Protein AF-A0A6J6EMH7-F1 (afdb_monomer)

pLDDT: mean 91.26, std 12.73, range [38.88, 98.62]

InterPro domains:
  IPR000631 ATP/ADP-dependent (S)-NAD(P)H-hydrate dehydratase [PF01256] (17-111)
  IPR000631 ATP/ADP-dependent (S)-NAD(P)H-hydrate dehydratase [PS51383] (1-132)
  IPR017953 Carbohydrate kinase, predicted, conserved site [PS01050] (67-77)
  IPR029056 Ribokinase-like [G3DSA:3.40.1190.20] (6-134)
  IPR029056 Ribokinase-like [SSF53613] (17-131)

Solvent-accessible surface area (backbone atoms only — not comparable to full-atom values): 7432 Å² total; per-residue (Å²): 133,83,82,80,78,68,58,73,84,72,74,39,72,65,51,41,70,76,36,50,60,61,45,21,44,47,50,4,57,77,68,66,38,68,30,75,43,81,57,68,55,27,24,30,8,17,46,58,97,93,41,80,41,79,47,77,46,70,48,78,53,79,50,66,82,37,78,58,33,68,57,43,38,50,52,44,29,52,52,44,38,70,74,64,63,56,90,43,54,64,46,43,34,51,33,46,52,52,21,53,48,43,44,28,44,4,39,46,63,48,24,75,91,46,82,45,57,30,64,46,28,55,71,24,36,67,58,25,53,54,52,65,77,70,110

Foldseek 3Di:
DQPPPPPPVCDDPVNCVVCVQVVQQVCQVSVQAWDFDDDQWTKTWHADPVGIDIDTDHQPDPLCPAPPLVVLLVVLLVVQCVVPVDPDRNVSSVSSNVSVNLLSQLCCVLAVPHHDDSVSSNVSSVVSVVVVVVD

Structure (mmCIF, N/CA/C/O backbone):
data_AF-A0A6J6EMH7-F1
#
_entry.id   AF-A0A6J6EMH7-F1
#
loop_
_atom_site.group_PDB
_atom_site.id
_atom_site.type_symbol
_atom_site.label_atom_id
_atom_site.label_alt_id
_atom_site.label_comp_id
_atom_site.label_asym_id
_atom_site.label_entity_id
_atom_site.label_seq_id
_atom_site.pdbx_PDB_ins_code
_atom_site.Cartn_x
_atom_site.Cartn_y
_atom_site.Cartn_z
_atom_site.occupancy
_atom_site.B_iso_or_equiv
_atom_site.auth_seq_id
_atom_site.auth_comp_id
_atom_site.auth_asym_id
_atom_site.auth_atom_id
_atom_site.pdbx_PDB_model_num
ATOM 1 N N . MET A 1 1 ? -23.198 15.325 14.227 1.00 38.88 1 MET A N 1
ATOM 2 C CA . MET A 1 1 ? -23.016 16.341 13.173 1.00 38.88 1 MET A CA 1
ATOM 3 C C . MET A 1 1 ? -21.552 16.727 13.235 1.00 38.88 1 MET A C 1
ATOM 5 O O . MET A 1 1 ? -21.172 17.378 14.195 1.00 38.88 1 MET A O 1
ATOM 9 N N . MET A 1 2 ? -20.718 16.165 12.356 1.00 46.41 2 MET A N 1
ATOM 10 C CA . MET A 1 2 ? -19.307 16.554 12.288 1.00 46.41 2 MET A CA 1
ATOM 11 C C . MET A 1 2 ? -19.264 18.002 11.807 1.00 46.41 2 MET A C 1
ATOM 13 O O . MET A 1 2 ? -19.899 18.334 10.808 1.00 46.41 2 MET A O 1
ATOM 17 N N . ASP A 1 3 ? -18.604 18.858 12.573 1.00 42.34 3 ASP A N 1
ATOM 18 C CA . ASP A 1 3 ? -18.285 20.212 12.152 1.00 42.34 3 ASP A CA 1
ATOM 19 C C . ASP A 1 3 ? -17.264 20.113 11.010 1.00 42.34 3 ASP A C 1
ATOM 21 O O . ASP A 1 3 ? -16.106 19.774 11.230 1.00 42.34 3 ASP A O 1
ATOM 25 N N . VAL A 1 4 ? -17.726 20.322 9.773 1.00 50.88 4 VAL A N 1
ATOM 26 C CA . VAL A 1 4 ? -16.889 20.341 8.559 1.00 50.88 4 VAL A CA 1
ATOM 27 C C . VAL A 1 4 ? -16.290 21.743 8.342 1.00 50.88 4 VAL A C 1
ATOM 29 O O . VAL A 1 4 ? -15.813 22.059 7.257 1.00 50.88 4 VAL A O 1
ATOM 32 N N . SER A 1 5 ? -16.272 22.618 9.357 1.00 44.88 5 SER A N 1
ATOM 33 C CA . SER A 1 5 ? -15.499 23.865 9.309 1.00 44.88 5 SER A CA 1
ATOM 34 C C . SER A 1 5 ? -13.998 23.614 9.525 1.00 44.88 5 SER A C 1
ATOM 36 O O . SER A 1 5 ? -13.330 24.274 10.314 1.00 44.88 5 SER A O 1
ATOM 38 N N . THR A 1 6 ? -13.413 22.667 8.786 1.00 55.56 6 THR A N 1
ATOM 39 C CA . THR A 1 6 ? -11.957 22.629 8.624 1.00 55.56 6 THR A CA 1
ATOM 40 C C . THR A 1 6 ? -11.549 23.927 7.943 1.00 55.56 6 THR A C 1
ATOM 42 O O . THR A 1 6 ? -11.842 24.144 6.765 1.00 55.56 6 THR A O 1
ATOM 45 N N . ASN A 1 7 ? -10.925 24.818 8.708 1.00 53.38 7 ASN A N 1
ATOM 46 C CA . ASN A 1 7 ? -10.337 26.045 8.207 1.00 53.38 7 ASN A CA 1
ATOM 47 C C . ASN A 1 7 ? -9.410 25.688 7.024 1.00 53.38 7 ASN A C 1
ATOM 49 O O . ASN A 1 7 ? -8.453 24.942 7.231 1.00 53.38 7 ASN A O 1
ATOM 53 N N . PRO A 1 8 ? -9.650 26.190 5.797 1.00 48.78 8 PRO A N 1
ATOM 54 C CA . PRO A 1 8 ? -8.832 25.866 4.624 1.00 48.78 8 PRO A CA 1
ATOM 55 C C . PRO A 1 8 ? -7.337 26.169 4.807 1.00 48.78 8 PRO A C 1
ATOM 57 O O . PRO A 1 8 ? -6.508 25.623 4.090 1.00 48.78 8 PRO A O 1
ATOM 60 N N . ALA A 1 9 ? -6.985 27.016 5.781 1.00 50.75 9 ALA A N 1
ATOM 61 C CA . ALA A 1 9 ? -5.605 27.309 6.152 1.00 50.75 9 ALA A CA 1
ATOM 62 C C . ALA A 1 9 ? -4.860 26.136 6.831 1.00 50.75 9 ALA A C 1
ATOM 64 O O . ALA A 1 9 ? -3.639 26.195 6.936 1.00 50.75 9 ALA A O 1
ATOM 65 N N . GLU A 1 10 ? -5.552 25.091 7.303 1.00 69.50 10 GLU A N 1
ATOM 66 C CA . GLU A 1 10 ? -4.941 23.974 8.046 1.00 69.50 10 GLU A CA 1
ATOM 67 C C . GLU A 1 10 ? -4.474 22.798 7.177 1.00 69.50 10 GLU A C 1
ATOM 69 O O . GLU A 1 10 ? -3.605 22.042 7.607 1.00 69.50 10 GLU A O 1
ATOM 74 N N . TRP A 1 11 ? -5.029 22.635 5.975 1.00 81.88 11 TRP A N 1
ATOM 75 C CA . TRP A 1 11 ? -4.612 21.622 5.002 1.00 81.88 11 TRP A CA 1
ATOM 76 C C . TRP A 1 11 ? -3.892 22.318 3.845 1.00 81.88 11 TRP A C 1
ATOM 78 O O . TRP A 1 11 ? -4.486 22.586 2.803 1.00 81.88 11 TRP A O 1
ATOM 88 N N . SER A 1 12 ? -2.620 22.661 4.047 1.00 84.69 12 SER A N 1
ATOM 89 C CA . SER A 1 12 ? -1.761 23.201 2.989 1.00 84.69 12 SER A CA 1
ATOM 90 C C . SER A 1 12 ? -0.870 22.114 2.386 1.00 84.69 12 SER A C 1
ATOM 92 O O . SER A 1 12 ? -0.524 21.140 3.059 1.00 84.69 12 SER A O 1
ATOM 94 N N . ASP A 1 13 ? -0.449 22.304 1.133 1.00 84.88 13 ASP A N 1
ATOM 95 C CA . ASP A 1 13 ? 0.559 21.441 0.501 1.00 84.88 13 ASP A CA 1
ATOM 96 C C . ASP A 1 13 ? 1.842 21.386 1.348 1.00 84.88 13 ASP A C 1
ATOM 98 O O . ASP A 1 13 ? 2.419 20.315 1.534 1.00 84.88 13 ASP A O 1
ATOM 102 N N . ASP A 1 14 ? 2.238 22.521 1.937 1.00 86.50 14 ASP A N 1
ATOM 103 C CA . ASP A 1 14 ? 3.384 22.624 2.845 1.00 86.50 14 ASP A CA 1
ATOM 104 C C . ASP A 1 14 ? 3.210 21.775 4.110 1.00 86.50 14 ASP A C 1
ATOM 106 O O . ASP A 1 14 ? 4.154 21.110 4.531 1.00 86.50 14 ASP A O 1
ATOM 110 N N . PHE A 1 15 ? 2.017 21.767 4.713 1.00 84.62 15 PHE A N 1
ATOM 111 C CA . PHE A 1 15 ? 1.727 20.935 5.882 1.00 84.62 15 PHE A CA 1
ATOM 112 C C . PHE A 1 15 ? 1.895 19.449 5.547 1.00 84.62 15 PHE A C 1
ATOM 114 O O . PHE A 1 15 ? 2.604 18.731 6.253 1.00 84.62 15 PHE A O 1
ATOM 121 N N . VAL A 1 16 ? 1.304 19.004 4.434 1.00 90.62 16 VAL A N 1
ATOM 122 C CA . VAL A 1 16 ? 1.406 17.609 3.985 1.00 90.62 16 VAL A CA 1
ATOM 123 C C . VAL A 1 16 ? 2.851 17.246 3.641 1.00 90.62 16 VAL A C 1
ATOM 125 O O . VAL A 1 16 ? 3.290 16.142 3.947 1.00 90.62 16 VAL A O 1
ATOM 128 N N . ALA A 1 17 ? 3.606 18.159 3.027 1.00 89.62 17 ALA 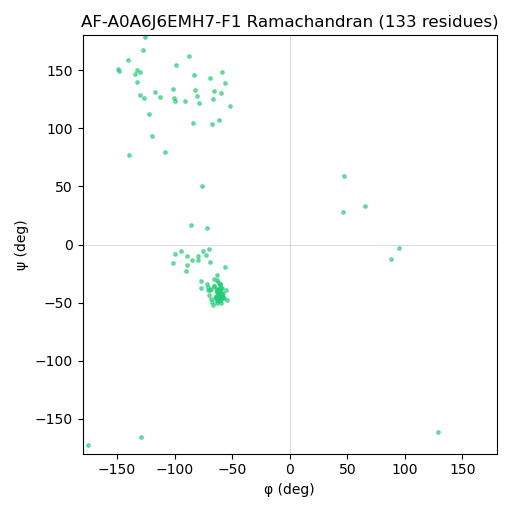A N 1
ATOM 129 C CA . ALA A 1 17 ? 4.993 17.920 2.644 1.00 89.62 17 ALA A CA 1
ATOM 130 C C . ALA A 1 17 ? 5.957 17.868 3.844 1.00 89.62 17 ALA A C 1
ATOM 132 O O . ALA A 1 17 ? 6.934 17.120 3.796 1.00 89.62 17 ALA A O 1
ATOM 133 N N . GLN A 1 18 ? 5.708 18.648 4.902 1.00 92.75 18 GLN A N 1
ATOM 134 C CA . GLN A 1 18 ? 6.559 18.701 6.099 1.00 92.75 18 GLN A CA 1
ATOM 135 C C . GLN A 1 18 ? 6.363 17.499 7.027 1.00 92.75 18 GLN A C 1
ATOM 137 O O . GLN A 1 18 ? 7.342 17.012 7.593 1.00 92.75 18 GLN A O 1
ATOM 142 N N . ASP A 1 19 ? 5.127 17.014 7.172 1.00 93.94 19 ASP A N 1
ATOM 143 C CA . ASP A 1 19 ? 4.808 15.835 7.981 1.00 93.94 19 ASP A CA 1
ATOM 144 C C . ASP A 1 19 ? 3.758 14.938 7.294 1.00 93.94 19 ASP A C 1
ATOM 146 O O . ASP A 1 19 ? 2.582 14.927 7.677 1.00 93.94 19 ASP A O 1
ATOM 150 N N . PRO A 1 20 ? 4.158 14.147 6.277 1.00 95.75 20 PRO A N 1
ATOM 151 C CA . PRO A 1 20 ? 3.234 13.256 5.577 1.00 95.75 20 PRO A CA 1
ATOM 152 C C . PRO A 1 20 ? 2.593 12.208 6.499 1.00 95.75 20 PRO A C 1
ATOM 154 O O . PRO A 1 20 ? 1.432 11.839 6.311 1.00 95.75 20 PRO A O 1
ATOM 157 N N . ALA A 1 21 ? 3.331 11.729 7.507 1.00 96.81 21 ALA A N 1
ATOM 158 C CA . ALA A 1 21 ? 2.825 10.752 8.467 1.00 96.81 21 ALA A CA 1
ATOM 159 C C . ALA A 1 21 ? 1.719 11.365 9.336 1.00 96.81 21 ALA A C 1
ATOM 161 O O . ALA A 1 21 ? 0.605 10.836 9.379 1.00 96.81 21 ALA A O 1
ATOM 162 N N . GLY A 1 22 ? 1.983 12.526 9.943 1.00 95.69 22 GLY A N 1
ATOM 163 C CA . GLY A 1 22 ? 1.003 13.263 10.733 1.00 95.69 22 GLY A CA 1
ATOM 164 C C . GLY A 1 22 ? -0.212 13.691 9.915 1.00 95.69 22 GLY A C 1
ATOM 165 O O . GLY A 1 22 ? -1.341 13.568 10.391 1.00 95.69 22 GLY A O 1
ATOM 166 N N . ALA A 1 23 ? -0.024 14.102 8.658 1.00 96.19 23 ALA A N 1
ATOM 167 C CA . ALA A 1 23 ? -1.124 14.411 7.747 1.00 96.19 23 ALA A CA 1
ATOM 168 C C . ALA A 1 23 ? -2.018 13.186 7.483 1.00 96.19 23 ALA A C 1
ATOM 170 O O . ALA A 1 23 ? -3.244 13.291 7.567 1.00 96.19 23 ALA A O 1
ATOM 171 N N . ALA A 1 24 ? -1.430 12.011 7.227 1.00 97.38 24 ALA A N 1
ATOM 172 C CA . ALA A 1 24 ? -2.181 10.769 7.042 1.00 97.38 24 ALA A CA 1
ATOM 173 C C . ALA A 1 24 ? -2.928 10.352 8.322 1.00 97.38 24 ALA A C 1
ATOM 175 O O . ALA A 1 24 ? -4.117 10.029 8.263 1.00 97.38 24 ALA A O 1
ATOM 176 N N . ALA A 1 25 ? -2.266 10.404 9.482 1.00 97.25 25 ALA A N 1
ATOM 177 C CA . ALA A 1 25 ? -2.852 10.078 10.783 1.00 97.25 25 ALA A CA 1
ATOM 178 C C . ALA A 1 25 ? -4.011 11.010 11.160 1.00 97.25 25 ALA A C 1
ATOM 180 O O . ALA A 1 25 ? -5.062 10.561 11.638 1.00 97.25 25 ALA A O 1
ATOM 181 N N . ARG A 1 26 ? -3.843 12.311 10.909 1.00 95.06 26 ARG A N 1
ATOM 182 C CA . ARG A 1 26 ? -4.875 13.327 11.109 1.00 95.06 26 ARG A CA 1
ATOM 183 C C . ARG A 1 26 ? -6.071 13.069 10.199 1.00 95.06 26 ARG A C 1
ATOM 185 O O . ARG A 1 26 ? -7.189 12.981 10.698 1.00 95.06 26 ARG A O 1
ATOM 192 N N . ALA A 1 27 ? -5.839 12.862 8.903 1.00 96.00 27 ALA A N 1
ATOM 193 C CA . ALA A 1 27 ? -6.904 12.591 7.941 1.00 96.00 27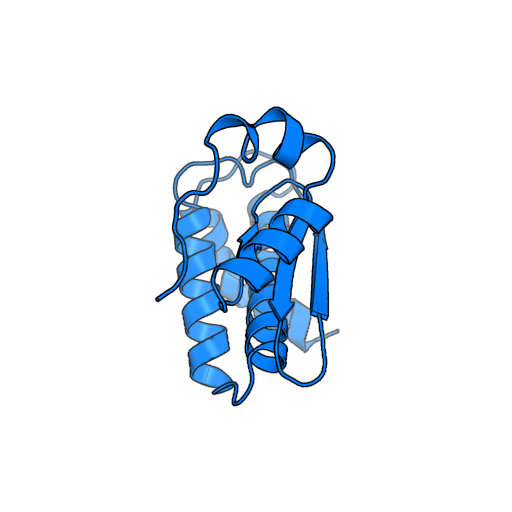 ALA A CA 1
ATOM 194 C C . ALA A 1 27 ? -7.678 11.315 8.305 1.00 96.00 27 ALA A C 1
ATOM 196 O O . ALA A 1 27 ? -8.906 11.316 8.303 1.00 96.00 27 ALA A O 1
ATOM 197 N N . ALA A 1 28 ? -6.978 10.243 8.691 1.00 97.44 28 ALA A N 1
ATOM 198 C CA . ALA A 1 28 ? -7.606 9.000 9.134 1.00 97.44 28 ALA A CA 1
ATOM 199 C C . ALA A 1 28 ? -8.481 9.208 10.380 1.00 97.44 28 ALA A C 1
ATOM 201 O O . ALA A 1 28 ? -9.577 8.657 10.475 1.00 97.44 28 ALA A O 1
ATOM 202 N N . THR A 1 29 ? -8.015 10.037 11.317 1.00 95.88 29 THR A N 1
ATOM 203 C CA . THR A 1 29 ? -8.746 10.374 12.544 1.00 95.88 29 THR A CA 1
ATOM 204 C C . THR A 1 29 ? -9.991 11.211 12.270 1.00 95.88 29 THR A C 1
ATOM 206 O O . THR A 1 29 ? -11.048 10.916 12.822 1.00 95.88 29 THR A O 1
ATOM 209 N N . GLU A 1 30 ? -9.873 12.256 11.452 1.00 94.69 30 GLU A N 1
ATOM 210 C CA . GLU A 1 30 ? -10.969 13.189 11.169 1.00 94.69 30 GLU A CA 1
ATOM 211 C C . GLU A 1 30 ? -12.055 12.548 10.299 1.00 94.69 30 GLU A C 1
ATOM 213 O O . GLU A 1 30 ? -13.243 12.756 10.539 1.00 94.69 30 GLU A O 1
ATOM 218 N N . LEU A 1 31 ? -11.655 11.735 9.318 1.00 94.94 31 LEU A N 1
ATOM 219 C CA . LEU A 1 31 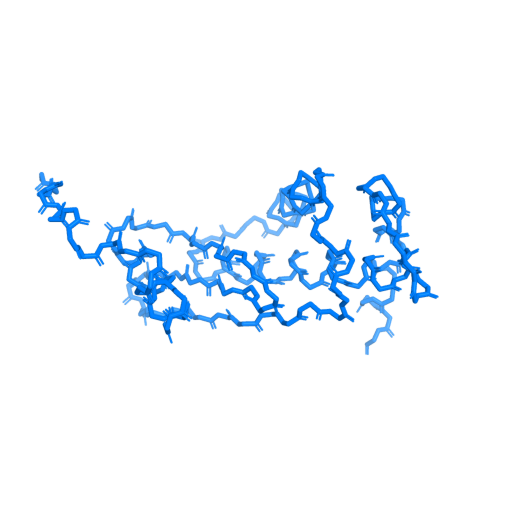? -12.573 11.118 8.360 1.00 94.94 31 LEU A CA 1
ATOM 220 C C . LEU A 1 31 ? -13.117 9.761 8.823 1.00 94.94 31 LEU A C 1
ATOM 222 O O . LEU A 1 31 ? -14.110 9.290 8.274 1.00 94.94 31 LEU A O 1
ATOM 226 N N . GLY A 1 32 ? -12.480 9.113 9.803 1.00 95.44 32 GLY A N 1
ATOM 227 C CA . GLY A 1 32 ? -12.871 7.777 10.260 1.00 95.44 32 GLY A CA 1
ATOM 228 C C . GLY A 1 32 ? -12.670 6.692 9.196 1.00 95.44 32 GLY A C 1
ATOM 229 O O . GLY A 1 32 ? -13.453 5.747 9.121 1.00 95.44 32 GLY A O 1
ATOM 230 N N . VAL A 1 33 ? -11.645 6.836 8.351 1.00 97.38 33 VAL A N 1
ATOM 231 C CA . VAL A 1 33 ? -11.321 5.906 7.256 1.00 97.38 33 VAL A CA 1
ATOM 232 C C . VAL A 1 33 ? -9.864 5.455 7.322 1.00 97.38 33 VAL A C 1
ATOM 234 O O . VAL A 1 33 ? -9.041 6.046 8.021 1.00 97.38 33 VAL A O 1
ATOM 237 N N . VAL A 1 34 ? -9.530 4.421 6.549 1.00 98.25 34 VAL A N 1
ATOM 238 C CA . VAL A 1 34 ? -8.133 4.094 6.249 1.00 98.25 34 VAL A CA 1
ATOM 239 C C . VAL A 1 34 ? -7.637 5.036 5.157 1.00 98.25 34 VAL A C 1
ATOM 241 O O . VAL A 1 34 ? -8.198 5.080 4.064 1.00 98.25 34 VAL A O 1
ATOM 244 N N . VAL A 1 35 ? -6.583 5.788 5.455 1.00 98.12 35 VAL A N 1
ATOM 245 C CA . VAL A 1 35 ? -5.941 6.722 4.528 1.00 98.12 35 VAL A CA 1
ATOM 246 C C . VAL A 1 35 ? -4.678 6.085 3.973 1.00 98.12 35 VAL A C 1
ATOM 248 O O . VAL A 1 35 ? -3.875 5.547 4.726 1.00 98.12 35 VAL A O 1
ATOM 251 N N . CYS A 1 36 ? -4.490 6.178 2.657 1.00 97.69 36 CYS A N 1
ATOM 252 C CA . CYS A 1 36 ? -3.259 5.810 1.963 1.00 97.69 36 CYS A CA 1
ATOM 253 C C . CYS A 1 36 ? -2.708 7.054 1.250 1.00 97.69 36 CYS A C 1
ATOM 255 O O . CYS A 1 36 ? -3.101 7.368 0.125 1.00 97.69 36 CYS A O 1
ATOM 257 N N . LEU A 1 37 ? -1.812 7.783 1.915 1.00 96.62 37 LEU A N 1
ATOM 258 C CA . LEU A 1 37 ? -1.171 8.980 1.381 1.00 96.62 37 LEU A CA 1
ATOM 259 C C . LEU A 1 37 ? 0.038 8.583 0.530 1.00 96.62 37 LEU A C 1
ATOM 261 O O . LEU A 1 37 ? 1.085 8.195 1.051 1.00 96.62 37 LEU A O 1
ATOM 265 N N . LYS A 1 38 ? -0.122 8.666 -0.795 1.00 92.56 38 LYS A N 1
ATOM 266 C CA . LYS A 1 38 ? 0.933 8.326 -1.757 1.00 92.56 38 LYS A CA 1
ATOM 267 C C . LYS A 1 38 ? 2.084 9.337 -1.732 1.00 92.56 38 LYS A C 1
ATOM 269 O O . LYS A 1 38 ? 1.870 10.543 -1.659 1.00 92.56 38 LYS A O 1
ATOM 274 N N . GLY A 1 39 ? 3.294 8.828 -1.907 1.00 90.75 39 GLY A N 1
ATOM 275 C CA . GLY A 1 39 ? 4.531 9.596 -2.005 1.00 90.75 39 GLY A CA 1
ATOM 276 C C . GLY A 1 39 ? 5.698 8.666 -2.328 1.00 90.75 39 GLY A C 1
ATOM 277 O O . GLY A 1 39 ? 5.490 7.477 -2.579 1.00 90.75 39 GLY A O 1
ATOM 278 N N . HIS A 1 40 ? 6.934 9.179 -2.299 1.00 90.56 40 HIS A N 1
ATOM 279 C CA . HIS A 1 40 ? 8.111 8.298 -2.346 1.00 90.56 40 HIS A CA 1
ATOM 280 C C . HIS A 1 40 ? 8.084 7.293 -1.183 1.00 90.56 40 HIS A C 1
ATOM 282 O O . HIS A 1 40 ? 8.315 6.102 -1.382 1.00 90.56 40 HIS A O 1
ATOM 288 N N . VAL A 1 41 ? 7.712 7.774 0.004 1.00 95.56 41 VAL A N 1
ATOM 289 C CA . VAL A 1 41 ? 7.204 6.950 1.098 1.00 95.56 41 VAL A CA 1
ATOM 290 C C . VAL A 1 41 ? 5.688 7.081 1.084 1.00 95.56 41 VAL A C 1
ATOM 292 O O . VAL A 1 41 ? 5.156 8.189 1.117 1.00 95.56 41 VAL A O 1
ATOM 295 N N . THR A 1 42 ? 4.992 5.957 0.979 1.00 97.00 42 THR A N 1
ATOM 296 C CA . THR A 1 42 ? 3.536 5.916 1.103 1.00 97.00 42 THR A CA 1
ATOM 297 C C . THR A 1 42 ? 3.182 5.657 2.558 1.00 97.00 42 THR A C 1
ATOM 299 O O . THR A 1 42 ? 3.626 4.663 3.137 1.00 97.00 42 THR A O 1
ATOM 302 N N . HIS A 1 43 ? 2.392 6.554 3.139 1.00 98.31 43 HIS A N 1
ATOM 303 C CA . HIS A 1 43 ? 1.943 6.471 4.524 1.00 98.31 43 HIS A CA 1
ATOM 304 C C . HIS A 1 43 ? 0.517 5.931 4.565 1.00 98.31 43 HIS A C 1
ATOM 306 O O . HIS A 1 43 ? -0.374 6.461 3.902 1.00 98.31 43 HIS A O 1
ATOM 312 N N . ILE A 1 44 ? 0.303 4.870 5.336 1.00 98.62 44 ILE A N 1
ATOM 313 C CA . ILE A 1 44 ? -1.014 4.286 5.564 1.00 98.62 44 ILE A CA 1
ATOM 314 C C . ILE A 1 44 ? -1.374 4.526 7.021 1.00 98.62 44 ILE A C 1
ATOM 316 O O . ILE A 1 44 ? -0.604 4.155 7.903 1.00 98.62 44 ILE A O 1
ATOM 320 N N . ALA A 1 45 ? -2.539 5.108 7.277 1.00 98.44 45 ALA A N 1
ATOM 321 C CA . ALA A 1 45 ? -3.011 5.368 8.627 1.00 98.44 45 ALA A CA 1
ATOM 322 C C . ALA A 1 45 ? -4.474 4.959 8.796 1.00 98.44 45 ALA A C 1
ATOM 324 O O . ALA A 1 45 ? -5.284 5.061 7.876 1.00 98.44 45 ALA A O 1
ATOM 325 N N . SER A 1 46 ? -4.815 4.502 9.993 1.00 98.25 46 SER A N 1
ATOM 326 C CA . SER A 1 46 ? -6.187 4.200 10.401 1.00 98.25 46 SER A CA 1
ATOM 327 C C . SER A 1 46 ? -6.341 4.439 11.895 1.00 98.25 46 SER A C 1
ATOM 329 O O . SER A 1 46 ? -5.370 4.290 12.638 1.00 98.25 46 SER A O 1
ATOM 331 N N . LYS A 1 47 ? -7.548 4.785 12.339 1.00 96.81 47 LYS A N 1
ATOM 332 C CA . LYS A 1 47 ? -7.872 4.911 13.758 1.00 96.81 47 LYS A CA 1
ATOM 333 C C . LYS A 1 47 ? -9.141 4.133 14.069 1.00 96.81 47 LYS A C 1
ATOM 335 O O . LYS A 1 47 ? -10.161 4.337 13.416 1.00 96.81 47 LYS A O 1
ATOM 340 N N . ASP A 1 48 ? -9.072 3.280 15.078 1.00 93.75 48 ASP A N 1
ATOM 341 C CA . ASP A 1 48 ? -10.214 2.559 15.636 1.00 93.75 48 ASP A CA 1
ATOM 342 C C . ASP A 1 48 ? -10.260 2.720 17.168 1.00 93.75 48 ASP A C 1
ATOM 344 O O . ASP A 1 48 ? -9.634 3.627 17.728 1.00 93.75 48 ASP A O 1
ATOM 348 N N . SER A 1 49 ? -11.056 1.890 17.850 1.00 92.19 49 SER A N 1
ATOM 34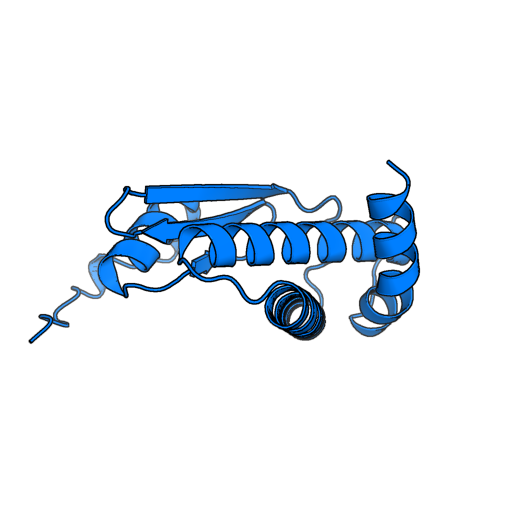9 C CA . SER A 1 49 ? -11.168 1.899 19.313 1.00 92.19 49 SER A CA 1
ATOM 350 C C . SER A 1 49 ? -9.865 1.543 20.025 1.00 92.19 49 SER A C 1
ATOM 352 O O . SER A 1 49 ? -9.670 1.973 21.161 1.00 92.19 49 SER A O 1
ATOM 354 N N . ASP A 1 50 ? -8.987 0.784 19.370 1.00 90.50 50 ASP A N 1
ATOM 355 C CA . ASP A 1 50 ? -7.738 0.285 19.944 1.00 90.50 50 ASP A CA 1
ATOM 356 C C . ASP A 1 50 ? -6.581 1.272 19.727 1.00 90.50 50 ASP A C 1
ATOM 358 O O . ASP A 1 50 ? -5.515 1.137 20.333 1.00 90.50 50 ASP A O 1
ATOM 362 N N . GLY A 1 51 ? -6.795 2.299 18.899 1.00 95.12 51 GLY A N 1
ATOM 363 C CA . GLY A 1 51 ? -5.910 3.444 18.742 1.00 95.12 51 GLY A CA 1
ATOM 364 C C . GLY A 1 51 ? -5.545 3.739 17.292 1.00 95.12 51 GLY A C 1
ATOM 365 O O . GLY A 1 51 ? -6.219 3.337 16.344 1.00 95.12 51 GLY A O 1
ATOM 366 N N . LEU A 1 52 ? -4.468 4.506 17.129 1.00 97.31 52 LEU A N 1
ATOM 367 C CA . LEU A 1 52 ? -3.902 4.832 15.826 1.00 97.31 52 LEU A CA 1
ATOM 368 C C . LEU A 1 52 ? -3.001 3.679 15.352 1.00 97.31 52 LEU A C 1
ATOM 370 O O . LEU A 1 52 ? -2.162 3.184 16.103 1.00 97.31 52 LEU A O 1
ATOM 374 N N . THR A 1 53 ? -3.171 3.261 14.101 1.00 97.94 53 THR A N 1
ATOM 375 C CA . THR A 1 53 ? -2.284 2.325 13.400 1.00 97.94 53 THR A CA 1
ATOM 376 C C . THR A 1 53 ? -1.663 3.035 12.208 1.00 97.94 53 THR A C 1
ATOM 378 O O . THR A 1 53 ? -2.391 3.611 11.398 1.00 97.94 53 THR A O 1
ATOM 381 N N . GLU A 1 54 ? -0.342 2.927 12.066 1.00 98.12 54 GLU A N 1
ATOM 382 C CA . GLU A 1 54 ? 0.431 3.579 11.009 1.00 98.12 54 GLU A CA 1
ATOM 383 C C . GLU A 1 54 ? 1.398 2.593 10.342 1.00 98.12 54 GLU A C 1
ATOM 385 O O . GLU A 1 54 ? 2.048 1.785 11.009 1.00 98.12 54 GLU A O 1
ATOM 390 N N . PHE A 1 55 ? 1.517 2.684 9.020 1.00 98.50 55 PHE A N 1
ATOM 391 C CA . PHE A 1 55 ? 2.531 2.004 8.221 1.00 98.50 55 PHE A CA 1
ATOM 392 C C . PHE A 1 55 ? 3.210 3.005 7.290 1.00 98.50 55 PHE A C 1
ATOM 394 O O . PHE A 1 55 ? 2.580 3.934 6.786 1.00 98.50 55 PHE A O 1
ATOM 401 N N . ALA A 1 56 ? 4.486 2.766 7.007 1.00 98.06 56 ALA A N 1
ATOM 402 C CA . ALA A 1 56 ? 5.240 3.489 5.996 1.00 98.06 56 ALA A CA 1
ATOM 403 C C . ALA A 1 56 ? 5.862 2.477 5.032 1.00 98.06 56 ALA A C 1
ATOM 405 O O . ALA A 1 56 ? 6.552 1.551 5.460 1.00 98.06 56 ALA A O 1
ATOM 406 N N . VAL A 1 57 ? 5.607 2.647 3.736 1.00 97.69 57 VAL A N 1
ATOM 407 C CA . VAL A 1 57 ? 6.156 1.787 2.683 1.00 97.69 57 VAL A CA 1
ATOM 408 C C . VAL A 1 57 ? 6.942 2.648 1.705 1.00 97.69 57 VAL A C 1
ATOM 410 O O . VAL A 1 57 ? 6.375 3.467 0.981 1.00 97.69 57 VAL A O 1
ATOM 413 N N . THR A 1 58 ? 8.259 2.466 1.687 1.00 96.06 58 THR A N 1
ATOM 414 C CA . THR A 1 58 ? 9.156 3.184 0.775 1.00 96.06 58 THR A CA 1
ATOM 415 C C . THR A 1 58 ? 9.137 2.537 -0.602 1.00 96.06 58 THR A C 1
ATOM 417 O O . THR A 1 58 ? 9.362 1.333 -0.738 1.00 96.06 58 THR A O 1
ATOM 420 N N . SER A 1 59 ? 8.900 3.338 -1.638 1.00 91.00 59 SER A N 1
ATOM 421 C CA . SER A 1 59 ? 9.011 2.879 -3.017 1.00 91.00 59 SER A CA 1
ATOM 422 C C . SER A 1 59 ? 10.467 2.524 -3.349 1.00 91.00 59 SER A C 1
ATOM 424 O O . SER A 1 59 ? 11.355 3.351 -3.126 1.00 91.00 59 SER A O 1
ATOM 426 N N . PRO A 1 60 ? 10.739 1.357 -3.959 1.00 88.62 60 PRO A N 1
ATOM 427 C CA . PRO A 1 60 ? 12.090 0.988 -4.381 1.00 88.62 60 PRO A CA 1
ATOM 428 C C . PRO A 1 60 ? 12.550 1.732 -5.646 1.00 88.62 60 PRO A C 1
ATOM 430 O O . PRO A 1 60 ? 13.689 1.567 -6.072 1.00 88.62 60 PRO A O 1
ATOM 433 N N . THR A 1 61 ? 11.674 2.518 -6.281 1.00 86.56 61 THR A N 1
ATOM 434 C CA . THR A 1 61 ? 11.964 3.222 -7.535 1.00 86.56 61 THR A CA 1
ATOM 435 C C . THR A 1 61 ? 11.209 4.549 -7.644 1.00 86.56 61 THR A C 1
ATOM 437 O O . THR A 1 61 ? 10.100 4.702 -7.126 1.00 86.56 61 THR A O 1
ATOM 440 N N . THR A 1 62 ? 11.794 5.529 -8.333 1.00 86.38 62 THR A N 1
ATOM 441 C CA . THR A 1 62 ? 11.152 6.820 -8.640 1.00 86.38 62 THR A CA 1
ATOM 442 C C . THR A 1 62 ? 10.279 6.758 -9.895 1.00 86.38 62 THR A C 1
ATOM 444 O O . THR A 1 62 ? 9.444 7.636 -10.107 1.00 86.38 62 THR A O 1
ATOM 447 N N . TRP A 1 63 ? 10.405 5.694 -10.694 1.00 88.88 63 TRP A N 1
ATOM 448 C CA . TRP A 1 63 ? 9.691 5.523 -11.963 1.00 88.88 63 TRP A CA 1
ATOM 449 C C . TRP A 1 63 ? 8.177 5.283 -11.810 1.00 88.88 63 TRP A C 1
ATOM 451 O O . TRP A 1 63 ? 7.457 5.259 -12.800 1.00 88.88 63 TRP A O 1
ATOM 461 N N . LEU A 1 64 ? 7.666 5.174 -10.577 1.00 82.56 64 LEU A N 1
ATOM 462 C CA . LEU A 1 64 ? 6.230 5.077 -10.284 1.00 82.56 64 LEU A CA 1
ATOM 463 C C . LEU A 1 64 ? 5.450 6.388 -10.477 1.00 82.56 64 LEU A C 1
ATOM 465 O O . LEU A 1 64 ? 4.221 6.363 -10.445 1.00 82.56 64 LEU A O 1
ATOM 469 N N . ALA A 1 65 ? 6.126 7.516 -10.708 1.00 81.56 65 ALA A N 1
ATOM 470 C CA . ALA A 1 65 ? 5.499 8.818 -10.957 1.00 81.56 65 ALA A CA 1
ATOM 471 C C . ALA A 1 65 ? 4.821 8.947 -12.344 1.00 81.56 65 ALA A C 1
ATOM 473 O O . ALA A 1 65 ? 4.497 10.053 -12.774 1.00 81.56 65 ALA A O 1
ATOM 474 N N . THR A 1 66 ? 4.603 7.834 -13.049 1.00 81.25 66 THR A N 1
ATOM 475 C CA . THR A 1 66 ? 3.904 7.781 -14.338 1.00 81.25 66 THR A CA 1
ATOM 476 C C . THR A 1 66 ? 2.383 7.750 -14.150 1.00 81.25 66 THR A C 1
ATOM 478 O O . THR A 1 66 ? 1.863 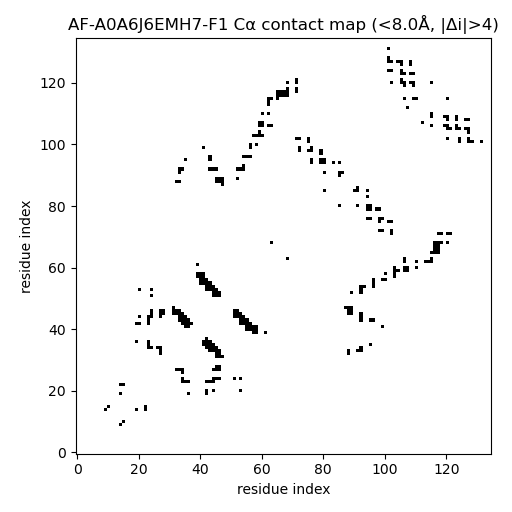7.150 -13.210 1.00 81.25 66 THR A O 1
ATOM 481 N N . ALA A 1 67 ? 1.643 8.373 -15.070 1.00 85.62 67 ALA A N 1
ATOM 482 C CA . ALA A 1 67 ? 0.183 8.303 -15.087 1.00 85.62 67 ALA A CA 1
ATOM 483 C C . ALA A 1 67 ? -0.317 6.844 -15.152 1.00 85.62 67 ALA A C 1
ATOM 485 O O . ALA A 1 67 ? 0.232 6.021 -15.883 1.00 85.62 67 ALA A O 1
ATOM 486 N N . GLY A 1 68 ? -1.366 6.535 -14.385 1.00 90.00 68 GLY A N 1
ATOM 487 C CA . GLY A 1 68 ? -2.016 5.218 -14.358 1.00 90.00 68 GLY A CA 1
ATOM 488 C C . GLY A 1 68 ? -1.419 4.198 -13.380 1.00 90.00 68 GLY A C 1
ATOM 489 O O . GLY A 1 68 ? -2.072 3.205 -13.076 1.00 90.00 68 GLY A O 1
ATOM 490 N N . THR A 1 69 ? -0.231 4.423 -12.806 1.00 91.81 69 THR A N 1
ATOM 491 C CA . THR A 1 69 ? 0.324 3.511 -11.778 1.00 91.81 69 THR A CA 1
ATOM 492 C C . THR A 1 69 ? -0.551 3.473 -10.519 1.00 91.81 69 THR A C 1
ATOM 494 O O . THR A 1 69 ? -0.687 2.437 -9.875 1.00 91.81 69 THR A O 1
ATOM 497 N N . GLY A 1 70 ? -1.234 4.581 -10.214 1.00 93.00 70 GLY A N 1
ATOM 498 C CA . GLY A 1 70 ? -2.242 4.644 -9.155 1.00 93.00 70 GLY A CA 1
ATOM 499 C C . GLY A 1 70 ? -3.430 3.700 -9.377 1.00 93.00 70 GLY A C 1
ATOM 500 O O . GLY A 1 70 ? -3.915 3.118 -8.411 1.00 93.00 70 GLY A O 1
ATOM 501 N N . ASP A 1 71 ? -3.855 3.488 -10.626 1.00 96.38 71 ASP A N 1
ATOM 502 C CA . ASP A 1 71 ? -4.946 2.559 -10.949 1.00 96.38 71 ASP A CA 1
ATOM 503 C C . ASP A 1 71 ? -4.503 1.104 -10.756 1.00 96.38 71 ASP A C 1
ATOM 505 O O . ASP A 1 71 ? -5.258 0.276 -10.245 1.00 96.38 71 ASP A O 1
ATOM 509 N N . VAL A 1 72 ? -3.242 0.801 -11.085 1.00 97.12 72 VAL A N 1
ATOM 510 C CA . VAL A 1 72 ? -2.635 -0.511 -10.813 1.00 97.12 72 VAL A CA 1
ATOM 511 C C . VAL A 1 72 ? -2.578 -0.771 -9.310 1.00 97.12 72 VAL A C 1
ATOM 513 O O . VAL A 1 72 ? -3.007 -1.832 -8.859 1.00 97.12 72 VAL A O 1
ATOM 516 N N . LEU A 1 73 ? -2.117 0.204 -8.518 1.00 96.81 73 LEU A N 1
ATOM 517 C CA . LEU A 1 73 ? -2.145 0.115 -7.057 1.00 96.81 73 LEU A CA 1
ATOM 518 C C . LEU A 1 73 ? -3.568 -0.119 -6.532 1.00 96.81 73 LEU A C 1
ATOM 520 O O . LEU A 1 73 ? -3.758 -0.987 -5.682 1.00 96.81 73 LEU A O 1
ATOM 524 N N . ALA A 1 74 ? -4.563 0.616 -7.033 1.00 97.00 74 ALA A N 1
ATOM 525 C CA . ALA A 1 74 ? -5.955 0.449 -6.621 1.00 97.00 74 ALA A CA 1
ATOM 526 C C . ALA A 1 74 ? -6.483 -0.962 -6.935 1.00 97.00 74 ALA A C 1
ATOM 528 O O . ALA A 1 74 ? -7.129 -1.577 -6.087 1.00 97.00 74 ALA A O 1
ATOM 529 N N . GLY A 1 75 ? -6.151 -1.513 -8.107 1.00 98.06 75 GLY A N 1
ATOM 530 C CA . GLY A 1 75 ? -6.491 -2.888 -8.480 1.00 98.06 75 GLY A CA 1
ATOM 531 C C . GLY A 1 75 ? -5.846 -3.934 -7.567 1.00 98.06 75 GLY A C 1
ATOM 532 O O . GLY A 1 75 ? -6.535 -4.829 -7.074 1.00 98.06 75 GLY A O 1
ATOM 533 N N . ILE A 1 76 ? -4.546 -3.795 -7.276 1.00 98.38 76 ILE A N 1
ATOM 534 C CA . ILE A 1 76 ? -3.828 -4.665 -6.327 1.00 98.38 76 ILE A CA 1
ATOM 535 C C . ILE A 1 76 ? -4.474 -4.572 -4.941 1.00 98.38 76 ILE A C 1
ATOM 537 O O . ILE A 1 76 ? -4.741 -5.593 -4.311 1.00 98.38 76 ILE A O 1
ATOM 541 N N . MET A 1 77 ? -4.758 -3.356 -4.472 1.00 98.12 77 MET A N 1
ATOM 542 C CA . MET A 1 77 ? -5.365 -3.119 -3.166 1.00 98.12 77 MET A CA 1
ATOM 543 C C . MET A 1 77 ? -6.750 -3.756 -3.064 1.00 98.12 77 MET A C 1
ATOM 545 O O . MET A 1 77 ? -7.019 -4.460 -2.093 1.00 98.12 77 MET A O 1
ATOM 549 N N . GLY A 1 78 ? -7.593 -3.592 -4.086 1.00 98.19 78 GLY A N 1
ATOM 550 C CA . GLY A 1 78 ? -8.894 -4.251 -4.164 1.00 98.19 78 GLY A CA 1
ATOM 551 C C . GLY A 1 78 ? -8.782 -5.776 -4.102 1.00 98.19 78 GLY A C 1
ATOM 552 O O . GLY A 1 78 ? -9.502 -6.405 -3.331 1.00 98.19 78 GLY A O 1
ATOM 553 N N . ALA A 1 79 ? -7.842 -6.372 -4.842 1.00 98.25 79 ALA A N 1
ATOM 554 C CA . ALA A 1 79 ? -7.619 -7.818 -4.829 1.00 98.25 79 ALA A CA 1
ATOM 555 C C . ALA A 1 79 ? -7.151 -8.335 -3.457 1.00 98.25 79 ALA A C 1
ATOM 557 O O . ALA A 1 79 ? -7.665 -9.344 -2.968 1.00 98.25 79 ALA A O 1
ATOM 558 N N . VAL A 1 80 ? -6.211 -7.638 -2.808 1.00 98.06 80 VAL A N 1
ATOM 559 C CA . VAL A 1 80 ? -5.722 -7.999 -1.466 1.00 98.06 80 VAL A CA 1
ATOM 560 C C . VAL A 1 80 ? -6.847 -7.900 -0.437 1.00 98.06 80 VAL A C 1
ATOM 562 O O . VAL A 1 80 ? -7.043 -8.840 0.331 1.00 98.06 80 VAL A O 1
ATOM 565 N N . ILE A 1 81 ? -7.614 -6.807 -0.439 1.00 98.31 81 ILE A N 1
ATOM 566 C CA . ILE A 1 81 ? -8.737 -6.610 0.489 1.00 98.31 81 ILE A CA 1
ATOM 567 C C . ILE A 1 81 ? -9.806 -7.684 0.281 1.00 98.31 81 ILE A C 1
ATOM 569 O O . ILE A 1 81 ? -10.232 -8.304 1.250 1.00 98.31 81 ILE A O 1
ATOM 573 N N . ALA A 1 82 ? -10.205 -7.941 -0.967 1.00 98.25 82 ALA A N 1
ATOM 574 C CA . ALA A 1 82 ? -11.219 -8.944 -1.284 1.00 98.25 82 ALA A CA 1
ATOM 575 C C . ALA A 1 82 ? -10.796 -10.364 -0.878 1.00 98.25 82 ALA A C 1
ATOM 577 O O . ALA A 1 82 ? -11.639 -11.162 -0.496 1.00 98.25 82 ALA A O 1
ATOM 578 N N . THR A 1 83 ? -9.499 -10.677 -0.941 1.00 97.38 83 THR A N 1
ATOM 579 C CA . THR A 1 83 ? -8.976 -12.003 -0.568 1.00 97.38 83 THR A CA 1
ATOM 580 C C . THR A 1 83 ? -8.886 -12.198 0.948 1.00 97.38 83 THR A C 1
ATOM 582 O O . THR A 1 83 ? -8.992 -13.325 1.423 1.00 97.38 83 THR A O 1
ATOM 585 N N . ASN A 1 84 ? -8.644 -11.126 1.709 1.00 97.31 84 ASN A N 1
ATOM 586 C CA . ASN A 1 84 ? -8.389 -11.210 3.152 1.00 97.31 84 ASN A CA 1
ATOM 587 C C . ASN A 1 84 ? -9.602 -10.850 4.019 1.00 97.31 84 ASN A C 1
ATOM 589 O O . ASN A 1 84 ? -9.575 -11.151 5.206 1.00 97.31 84 ASN A O 1
ATOM 593 N N . GLU A 1 85 ? -10.622 -10.197 3.451 1.00 97.56 85 GLU A N 1
ATOM 594 C CA . GLU A 1 85 ? -11.866 -9.816 4.139 1.00 97.56 85 GLU A CA 1
ATOM 595 C C . GLU A 1 85 ? -11.618 -9.153 5.515 1.00 97.56 85 GLU A C 1
ATOM 597 O O . GLU A 1 85 ? -12.064 -9.663 6.544 1.00 97.56 85 GLU A O 1
ATOM 602 N N . PRO A 1 86 ? -10.874 -8.026 5.573 1.00 97.25 86 PRO A N 1
ATOM 603 C CA . PRO A 1 86 ? -10.475 -7.424 6.843 1.00 97.25 86 PRO A CA 1
ATOM 604 C C . PRO A 1 86 ? -11.694 -7.029 7.687 1.00 97.25 86 PRO A C 1
ATOM 606 O O . PRO A 1 86 ? -12.586 -6.323 7.217 1.00 97.25 86 PRO A O 1
ATOM 609 N N . ALA A 1 87 ? -11.697 -7.429 8.959 1.00 96.19 87 ALA A N 1
ATOM 610 C CA . ALA A 1 87 ? -12.792 -7.196 9.900 1.00 96.19 87 ALA A CA 1
ATOM 611 C C . ALA A 1 87 ? -12.598 -5.928 10.752 1.00 96.19 87 ALA A C 1
ATOM 613 O O . ALA A 1 87 ? -13.479 -5.548 11.522 1.00 96.19 87 ALA A O 1
ATOM 614 N N . SER A 1 88 ? -11.447 -5.263 10.627 1.00 96.56 88 SER A N 1
ATOM 615 C CA . SER A 1 88 ? -11.105 -4.041 11.364 1.00 96.56 88 SER A CA 1
ATOM 616 C C . SER A 1 88 ? -10.368 -3.024 10.492 1.00 96.56 88 SER A C 1
ATOM 618 O O . SER A 1 88 ? -9.732 -3.377 9.494 1.00 96.56 88 SER A O 1
ATOM 620 N N . ALA A 1 89 ? -10.394 -1.749 10.898 1.00 96.88 89 ALA A N 1
ATOM 621 C CA . ALA A 1 89 ? -9.645 -0.687 10.223 1.00 96.88 89 ALA A CA 1
ATOM 622 C C . ALA A 1 89 ? -8.134 -0.972 10.232 1.00 96.88 89 ALA A C 1
ATOM 624 O O . ALA A 1 89 ? -7.458 -0.780 9.221 1.00 96.88 89 ALA A O 1
ATOM 625 N N . ARG A 1 90 ? -7.622 -1.532 11.334 1.00 96.69 90 ARG A N 1
ATOM 626 C CA . ARG A 1 90 ? -6.238 -1.998 11.452 1.00 96.69 90 ARG A CA 1
ATOM 627 C C . ARG A 1 90 ? -5.880 -3.097 10.449 1.00 96.69 90 ARG A C 1
ATOM 629 O O . ARG A 1 90 ? -4.795 -3.075 9.868 1.00 96.69 90 ARG A O 1
ATOM 636 N N . GLU A 1 91 ? -6.751 -4.083 10.249 1.00 97.62 91 GLU A N 1
ATOM 637 C CA . GLU A 1 91 ? -6.535 -5.136 9.246 1.00 97.62 91 GLU A CA 1
ATOM 638 C C . GLU A 1 91 ? -6.618 -4.599 7.824 1.00 97.62 91 GLU A C 1
ATOM 640 O O . GLU A 1 91 ? -5.799 -4.968 6.983 1.00 97.62 91 GLU A O 1
ATOM 645 N N . LEU A 1 92 ? -7.541 -3.674 7.571 1.00 98.31 92 LEU A N 1
ATOM 646 C CA . LEU A 1 92 ? -7.641 -2.989 6.291 1.00 98.31 92 LEU A CA 1
ATOM 647 C C . LEU A 1 92 ? -6.377 -2.162 6.001 1.00 98.31 92 LEU A C 1
ATOM 649 O O . LEU A 1 92 ? -5.846 -2.226 4.893 1.00 98.31 92 LEU A O 1
ATOM 653 N N . ALA A 1 93 ? -5.823 -1.471 7.000 1.00 98.19 93 ALA A N 1
ATOM 654 C CA . ALA A 1 93 ? -4.550 -0.760 6.882 1.00 98.19 93 ALA A CA 1
ATOM 655 C C . ALA A 1 93 ? -3.373 -1.710 6.595 1.00 98.19 93 ALA A C 1
ATOM 657 O O . ALA A 1 93 ? -2.523 -1.396 5.761 1.00 98.19 93 ALA A O 1
ATOM 658 N N . ARG A 1 94 ? -3.346 -2.904 7.209 1.00 98.12 94 ARG A N 1
ATOM 659 C CA . ARG A 1 94 ? -2.365 -3.954 6.873 1.00 98.12 94 ARG A CA 1
ATOM 660 C C . ARG A 1 94 ? -2.501 -4.425 5.425 1.00 98.12 94 ARG A C 1
ATOM 662 O O . ARG A 1 94 ? -1.492 -4.546 4.736 1.00 98.12 94 ARG A O 1
ATOM 669 N N . CYS A 1 95 ? -3.728 -4.646 4.953 1.00 98.44 95 CYS A N 1
ATOM 670 C CA . CYS A 1 95 ? -3.997 -5.017 3.562 1.00 98.44 95 CYS A CA 1
ATOM 671 C C . CYS A 1 95 ? -3.520 -3.929 2.588 1.00 98.44 95 CYS A C 1
ATOM 673 O O . CYS A 1 95 ? -2.851 -4.233 1.601 1.00 98.44 95 CYS A O 1
ATOM 675 N N . ALA A 1 96 ? -3.800 -2.658 2.889 1.0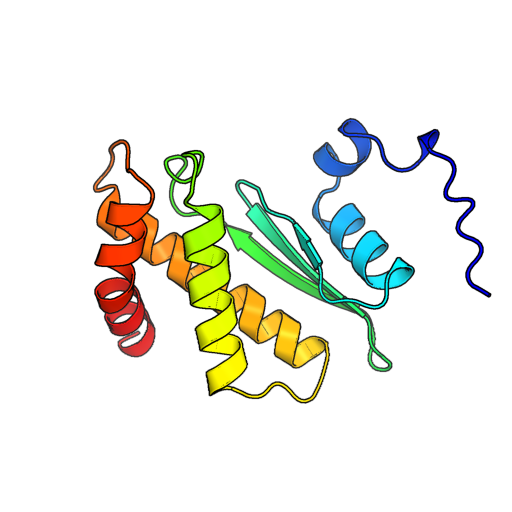0 98.38 96 ALA A N 1
ATOM 676 C CA . ALA A 1 96 ? -3.332 -1.528 2.092 1.00 98.38 96 ALA A CA 1
ATOM 677 C C . ALA A 1 96 ? -1.796 -1.451 2.057 1.00 98.38 96 ALA A C 1
ATOM 679 O O . ALA A 1 96 ? -1.219 -1.318 0.980 1.00 98.38 96 ALA A O 1
ATOM 680 N N . ALA A 1 97 ? -1.120 -1.611 3.199 1.00 98.31 97 ALA A N 1
ATOM 681 C CA . ALA A 1 97 ? 0.342 -1.626 3.259 1.00 98.31 97 ALA A CA 1
ATOM 682 C C . ALA A 1 97 ? 0.950 -2.779 2.436 1.00 98.31 97 ALA A C 1
ATOM 684 O O . ALA A 1 97 ? 1.904 -2.565 1.686 1.00 98.31 97 ALA A O 1
ATOM 685 N N . ALA A 1 98 ? 0.367 -3.980 2.507 1.00 98.00 98 ALA A N 1
ATOM 686 C CA . ALA A 1 98 ? 0.787 -5.122 1.695 1.00 98.00 98 ALA A CA 1
ATOM 687 C C . ALA A 1 98 ? 0.605 -4.861 0.190 1.00 98.00 98 ALA A C 1
ATOM 689 O O . ALA A 1 98 ? 1.501 -5.148 -0.604 1.00 98.00 98 ALA A O 1
ATOM 690 N N . ALA A 1 99 ? -0.518 -4.258 -0.211 1.00 98.25 99 ALA A N 1
ATOM 691 C CA . ALA A 1 99 ? -0.772 -3.892 -1.601 1.00 98.25 99 ALA A CA 1
ATOM 692 C C . ALA A 1 99 ? 0.239 -2.862 -2.130 1.00 98.25 99 ALA A C 1
ATOM 694 O O . ALA A 1 99 ? 0.781 -3.033 -3.223 1.00 98.25 99 ALA A O 1
ATOM 695 N N . VAL A 1 100 ? 0.547 -1.829 -1.339 1.00 98.06 100 VAL A N 1
ATOM 696 C CA . VAL A 1 100 ? 1.572 -0.826 -1.673 1.00 98.06 100 VAL A CA 1
ATOM 697 C C . VAL A 1 100 ? 2.950 -1.476 -1.806 1.00 98.06 100 VAL A C 1
ATOM 699 O O . VAL A 1 100 ? 3.695 -1.154 -2.732 1.00 98.06 100 VAL A O 1
ATOM 702 N N . PHE A 1 101 ? 3.279 -2.429 -0.931 1.00 97.56 101 PHE A N 1
ATOM 703 C CA . PHE A 1 101 ? 4.533 -3.173 -1.010 1.00 97.56 101 PHE A CA 1
ATOM 704 C C . PHE A 1 101 ? 4.633 -3.998 -2.301 1.00 97.56 101 PHE A C 1
ATOM 706 O O . PHE A 1 101 ? 5.621 -3.877 -3.027 1.00 97.56 101 PHE A O 1
ATOM 713 N N . VAL A 1 102 ? 3.596 -4.771 -2.646 1.00 97.81 102 VAL A N 1
ATOM 714 C CA . VAL A 1 102 ? 3.543 -5.549 -3.899 1.00 97.81 102 VAL A CA 1
ATOM 715 C C . VAL A 1 102 ? 3.640 -4.636 -5.121 1.00 97.81 102 VAL A C 1
ATOM 717 O O . VAL A 1 102 ? 4.402 -4.931 -6.039 1.00 97.81 102 VAL A O 1
ATOM 720 N N . HIS A 1 103 ? 2.935 -3.503 -5.121 1.00 97.38 103 HIS A N 1
ATOM 721 C CA . HIS A 1 103 ? 3.017 -2.499 -6.183 1.00 97.38 103 HIS A CA 1
ATOM 722 C C . HIS A 1 103 ? 4.448 -1.960 -6.360 1.00 97.38 103 HIS A C 1
ATOM 724 O O . HIS A 1 103 ? 4.958 -1.894 -7.479 1.00 97.38 103 HIS A O 1
ATOM 730 N N . GLY A 1 104 ? 5.139 -1.648 -5.258 1.00 95.88 104 GLY A N 1
ATOM 731 C CA . GLY A 1 104 ? 6.544 -1.239 -5.277 1.00 95.88 104 GLY A CA 1
ATOM 732 C C . GLY A 1 104 ? 7.473 -2.323 -5.833 1.00 95.88 104 GLY A C 1
ATOM 733 O O . GLY A 1 104 ? 8.321 -2.033 -6.677 1.00 95.88 104 GLY A O 1
ATOM 734 N N . ARG A 1 105 ? 7.303 -3.586 -5.415 1.00 96.44 105 ARG A N 1
ATOM 735 C CA . ARG A 1 105 ? 8.077 -4.718 -5.958 1.00 96.44 105 ARG A CA 1
ATOM 736 C C . ARG A 1 105 ? 7.829 -4.908 -7.455 1.00 96.44 105 ARG A C 1
ATOM 738 O O . ARG A 1 105 ? 8.793 -5.034 -8.204 1.00 96.44 105 ARG A O 1
ATOM 745 N N . ALA A 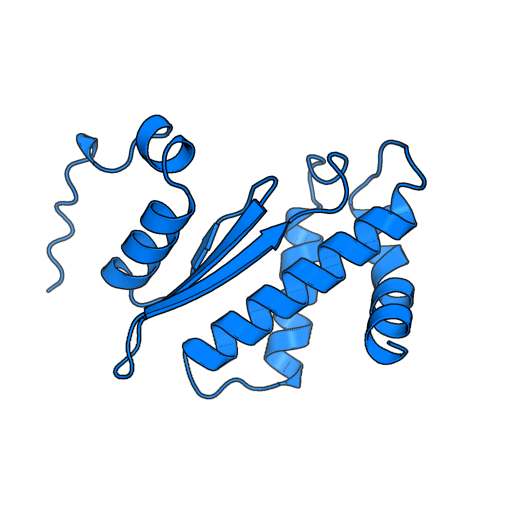1 106 ? 6.577 -4.840 -7.906 1.00 97.06 106 ALA A N 1
ATOM 746 C CA . ALA A 1 106 ? 6.229 -4.922 -9.324 1.00 97.06 106 ALA A CA 1
ATOM 747 C C . ALA A 1 106 ? 6.912 -3.813 -10.138 1.00 97.06 106 ALA A C 1
ATOM 749 O O . ALA A 1 106 ? 7.511 -4.089 -11.173 1.00 97.06 106 ALA A 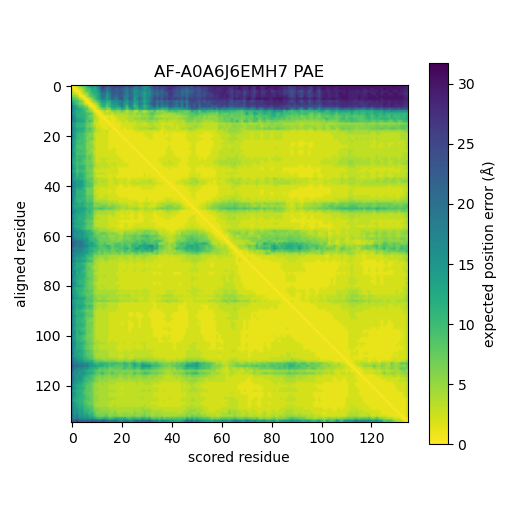O 1
ATOM 750 N N . ALA A 1 107 ? 6.935 -2.579 -9.630 1.00 95.62 107 ALA A N 1
ATOM 751 C CA . ALA A 1 107 ? 7.647 -1.478 -10.272 1.00 95.62 107 ALA A CA 1
ATOM 752 C C . ALA A 1 107 ? 9.173 -1.664 -10.288 1.00 95.62 107 ALA A C 1
ATOM 754 O O . ALA A 1 107 ? 9.837 -1.302 -11.259 1.00 95.62 107 ALA A O 1
ATOM 755 N N . SER A 1 108 ? 9.749 -2.247 -9.233 1.00 94.94 108 SER A N 1
ATOM 756 C CA . SER A 1 108 ? 11.173 -2.602 -9.203 1.00 94.94 108 SER A CA 1
ATOM 757 C C . SER A 1 108 ? 11.519 -3.614 -10.296 1.00 94.94 108 SER A C 1
ATOM 759 O O . SER A 1 108 ? 12.548 -3.463 -10.950 1.00 94.94 108 SER A O 1
ATOM 761 N N . ILE A 1 109 ? 10.667 -4.622 -10.495 1.00 95.44 109 ILE A N 1
ATOM 762 C CA . ILE A 1 109 ? 10.831 -5.643 -11.537 1.00 95.44 109 ILE A CA 1
ATOM 763 C C . ILE A 1 109 ? 10.664 -5.017 -12.925 1.00 95.44 109 ILE A C 1
ATOM 765 O O . ILE A 1 109 ? 11.528 -5.196 -13.778 1.00 95.44 109 ILE A O 1
ATOM 769 N N . ALA A 1 110 ? 9.587 -4.256 -13.133 1.00 95.69 110 ALA A N 1
ATOM 770 C CA . ALA A 1 110 ? 9.258 -3.640 -14.415 1.00 95.69 110 ALA A CA 1
ATOM 771 C C . ALA A 1 110 ? 10.309 -2.616 -14.865 1.00 95.69 110 ALA A C 1
ATOM 773 O O . ALA A 1 110 ? 10.660 -2.565 -16.038 1.00 95.69 110 ALA A O 1
ATOM 774 N N . SER A 1 111 ? 10.823 -1.804 -13.935 1.00 94.38 111 SER A N 1
ATOM 775 C CA . SER A 1 111 ? 11.737 -0.716 -14.295 1.00 94.38 111 SER A CA 1
ATOM 776 C C . SER A 1 111 ? 13.087 -1.194 -14.780 1.00 94.38 111 SER A C 1
ATOM 778 O O . SER A 1 111 ? 13.645 -0.570 -15.676 1.00 94.38 111 SER A O 1
ATOM 780 N N . ALA A 1 112 ? 13.652 -2.248 -14.184 1.00 86.25 112 ALA A N 1
ATOM 781 C CA . ALA A 1 112 ? 15.017 -2.693 -14.481 1.00 86.25 112 ALA A CA 1
ATOM 782 C C . ALA A 1 112 ? 16.053 -1.534 -14.513 1.00 86.25 112 ALA A C 1
ATOM 784 O O . ALA A 1 112 ? 17.056 -1.600 -15.220 1.00 86.25 112 ALA A O 1
ATOM 785 N N . GLY A 1 113 ? 15.806 -0.453 -13.755 1.00 83.44 113 GLY A N 1
ATOM 786 C CA . GLY A 1 113 ? 16.625 0.766 -13.724 1.00 83.44 113 GLY A CA 1
ATOM 787 C C . GLY A 1 113 ? 16.175 1.924 -14.633 1.00 83.44 113 GLY A C 1
ATOM 788 O O . GLY A 1 113 ? 16.769 2.997 -14.549 1.00 83.44 113 GLY A O 1
ATOM 789 N N . GLY A 1 114 ? 15.129 1.767 -15.448 1.00 89.75 114 GLY A N 1
ATOM 790 C CA . GLY A 1 114 ? 14.629 2.773 -16.393 1.00 89.75 114 GLY A CA 1
ATOM 791 C C . GLY A 1 114 ? 13.133 3.118 -16.263 1.00 89.75 114 GLY A C 1
ATOM 792 O O . GLY A 1 114 ? 12.435 2.558 -15.416 1.00 89.75 114 GLY A O 1
ATOM 793 N N . PRO A 1 115 ? 12.640 4.065 -17.088 1.00 90.38 115 PRO A N 1
ATOM 794 C CA . PRO A 1 115 ? 11.240 4.493 -17.087 1.00 90.38 115 PRO A CA 1
ATOM 795 C C . PRO A 1 115 ? 10.264 3.347 -17.369 1.00 90.38 115 PRO A C 1
ATOM 797 O O . PRO A 1 115 ? 10.576 2.453 -18.151 1.00 90.38 115 PRO A O 1
ATOM 800 N N . ILE A 1 116 ? 9.065 3.428 -16.787 1.00 93.88 116 ILE A N 1
ATOM 801 C CA . ILE A 1 116 ? 7.989 2.436 -16.944 1.00 93.88 116 ILE A CA 1
ATOM 802 C C . ILE A 1 116 ? 6.652 3.098 -17.251 1.00 93.88 116 ILE A C 1
ATOM 804 O O . ILE A 1 116 ? 6.362 4.205 -16.781 1.00 93.88 116 ILE A O 1
ATOM 808 N N . ALA A 1 117 ? 5.815 2.384 -17.992 1.00 94.31 117 ALA A N 1
ATOM 809 C CA . ALA A 1 117 ? 4.389 2.626 -18.099 1.00 94.31 117 ALA A CA 1
ATOM 810 C C . ALA A 1 117 ? 3.623 1.886 -16.990 1.00 94.31 117 ALA A C 1
ATOM 812 O O . ALA A 1 117 ? 4.108 0.935 -16.378 1.00 94.31 117 ALA A O 1
ATOM 813 N N . ALA A 1 118 ? 2.377 2.298 -16.750 1.00 94.06 118 ALA A N 1
ATOM 814 C CA . ALA A 1 118 ? 1.505 1.622 -15.790 1.00 94.06 118 ALA A CA 1
ATOM 815 C C . ALA A 1 118 ? 1.270 0.141 -16.144 1.00 94.06 118 ALA A C 1
ATOM 817 O O . ALA A 1 118 ? 1.237 -0.706 -15.255 1.00 94.06 118 ALA A O 1
ATOM 818 N N . LEU A 1 119 ? 1.150 -0.183 -17.436 1.00 95.75 119 LEU A N 1
ATOM 819 C CA . LEU A 1 119 ? 0.941 -1.563 -17.879 1.00 95.75 119 LEU A CA 1
ATOM 820 C C . LEU A 1 119 ? 2.143 -2.462 -17.574 1.00 95.75 119 LEU A C 1
ATOM 822 O O . LEU A 1 119 ? 1.925 -3.588 -17.143 1.00 95.75 119 LEU A O 1
ATOM 826 N N . ASP A 1 120 ? 3.375 -1.951 -17.665 1.00 96.56 120 ASP A N 1
ATOM 827 C CA . ASP A 1 120 ? 4.571 -2.721 -17.294 1.00 96.56 120 ASP A CA 1
ATOM 828 C C . ASP A 1 120 ? 4.514 -3.140 -15.814 1.00 96.56 120 ASP A C 1
ATOM 830 O O . ASP A 1 120 ? 4.843 -4.270 -15.450 1.00 96.56 120 ASP A O 1
ATOM 834 N N . VAL A 1 121 ? 4.031 -2.242 -14.943 1.00 97.12 121 VAL A N 1
ATOM 835 C CA . VAL A 1 121 ? 3.815 -2.545 -13.520 1.00 97.12 121 VAL A CA 1
ATOM 836 C C . VAL A 1 121 ? 2.739 -3.615 -13.359 1.00 97.12 121 VAL A C 1
ATOM 838 O O . VAL A 1 121 ? 2.942 -4.565 -12.605 1.00 97.12 121 VAL A O 1
ATOM 841 N N . ALA A 1 122 ? 1.611 -3.483 -14.063 1.00 97.50 122 ALA A N 1
ATOM 842 C CA . ALA A 1 122 ? 0.512 -4.445 -14.001 1.00 97.50 122 ALA A CA 1
ATOM 843 C C . ALA A 1 122 ? 0.951 -5.851 -14.449 1.00 97.50 122 ALA A C 1
ATOM 845 O O . ALA A 1 122 ? 0.648 -6.839 -13.777 1.00 97.50 122 ALA A O 1
ATOM 846 N N . GLU A 1 123 ? 1.718 -5.943 -15.536 1.00 98.00 123 GLU A N 1
ATOM 847 C CA . GLU A 1 123 ? 2.275 -7.195 -16.059 1.00 98.00 123 GLU A CA 1
ATOM 848 C C . GLU A 1 123 ? 3.296 -7.831 -15.103 1.00 98.00 123 GLU A C 1
ATOM 850 O O . GLU A 1 123 ? 3.398 -9.058 -15.027 1.00 98.00 123 GLU A O 1
ATOM 855 N N . ALA A 1 124 ? 4.010 -7.022 -14.316 1.00 97.94 124 ALA A N 1
ATOM 856 C CA . ALA A 1 124 ? 4.972 -7.494 -13.325 1.00 97.94 124 ALA A CA 1
ATOM 857 C C . ALA A 1 124 ? 4.337 -7.975 -12.002 1.00 97.94 124 ALA A C 1
ATOM 859 O O . ALA A 1 124 ? 5.014 -8.651 -11.219 1.00 97.94 124 ALA A O 1
ATOM 860 N N . VAL A 1 125 ? 3.051 -7.695 -11.738 1.00 98.12 125 VAL A N 1
ATOM 861 C CA . VAL A 1 125 ? 2.378 -8.068 -10.472 1.00 98.12 125 VAL A CA 1
ATOM 862 C C . VAL A 1 125 ? 2.485 -9.565 -10.153 1.00 98.12 125 VAL A C 1
ATOM 864 O O . VAL A 1 125 ? 2.873 -9.891 -9.030 1.00 98.12 125 VAL A O 1
ATOM 867 N N . PRO A 1 126 ? 2.224 -10.511 -11.080 1.00 98.00 126 PRO A N 1
ATOM 868 C CA . PRO A 1 126 ? 2.347 -11.934 -10.770 1.00 98.00 126 PRO A CA 1
ATOM 869 C C . PRO A 1 126 ? 3.765 -12.346 -10.354 1.00 98.00 126 PRO A C 1
ATOM 871 O O . PRO A 1 126 ? 3.924 -13.240 -9.524 1.00 98.00 126 PRO A O 1
ATOM 874 N N . ALA A 1 127 ? 4.802 -11.719 -10.923 1.00 97.75 127 ALA A N 1
ATOM 875 C CA . ALA A 1 127 ? 6.187 -11.975 -10.534 1.00 97.75 127 ALA A CA 1
ATOM 876 C C . ALA A 1 127 ? 6.483 -11.428 -9.134 1.00 97.75 127 ALA A C 1
ATOM 878 O O . ALA A 1 127 ? 7.049 -12.152 -8.317 1.00 97.75 127 ALA A O 1
ATOM 879 N N . ALA A 1 128 ? 6.020 -10.212 -8.833 1.00 97.44 128 ALA A N 1
ATOM 880 C CA . ALA A 1 128 ? 6.139 -9.618 -7.506 1.00 97.44 128 ALA A CA 1
ATOM 881 C C . ALA A 1 128 ? 5.457 -10.476 -6.431 1.00 97.44 128 ALA A C 1
ATOM 883 O O . ALA A 1 128 ? 6.059 -10.760 -5.403 1.00 97.44 128 ALA A O 1
ATOM 884 N N . VAL A 1 129 ? 4.233 -10.956 -6.677 1.00 97.06 129 VAL A N 1
ATOM 88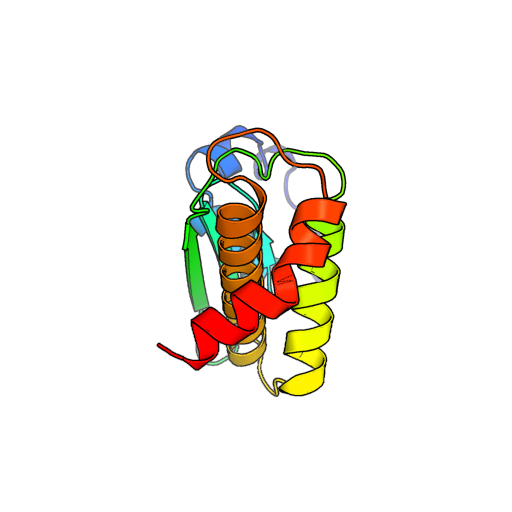5 C CA . VAL A 1 129 ? 3.517 -11.828 -5.730 1.00 97.06 129 VAL A CA 1
ATOM 886 C C . VAL A 1 129 ? 4.283 -13.129 -5.479 1.00 97.06 129 VAL A C 1
ATOM 888 O O . VAL A 1 129 ? 4.425 -13.533 -4.328 1.00 97.06 129 VAL A O 1
ATOM 891 N N . ARG A 1 130 ? 4.818 -13.772 -6.528 1.00 97.38 130 ARG A N 1
ATOM 892 C CA . ARG A 1 130 ? 5.649 -14.979 -6.367 1.00 97.38 130 ARG A CA 1
ATOM 893 C C . ARG A 1 130 ? 6.884 -14.715 -5.514 1.00 97.38 130 ARG A C 1
ATOM 895 O O . ARG A 1 130 ? 7.183 -15.525 -4.649 1.00 97.38 130 ARG A O 1
ATOM 902 N N . GLU A 1 131 ? 7.573 -13.602 -5.756 1.00 95.62 131 GLU A N 1
ATOM 903 C CA . GLU A 1 131 ? 8.751 -13.210 -4.980 1.00 95.62 131 GLU A CA 1
ATOM 904 C C . GLU A 1 131 ? 8.396 -13.037 -3.498 1.00 95.62 131 GLU A C 1
ATOM 906 O O . GLU A 1 131 ? 9.022 -13.660 -2.644 1.00 95.62 131 GLU A O 1
ATOM 911 N N . VAL A 1 132 ? 7.337 -12.275 -3.198 1.00 93.69 132 VAL A N 1
ATOM 912 C CA . VAL A 1 132 ? 6.892 -11.996 -1.822 1.00 93.69 132 VAL A CA 1
ATOM 913 C C . VAL A 1 132 ? 6.477 -13.260 -1.071 1.00 93.69 132 VAL A C 1
ATOM 915 O O . VAL A 1 132 ? 6.768 -13.376 0.112 1.00 93.69 132 VAL A O 1
ATOM 918 N N . LEU A 1 133 ? 5.825 -14.215 -1.736 1.00 93.38 133 LEU A N 1
ATOM 919 C CA . LEU A 1 133 ? 5.406 -15.478 -1.115 1.00 93.38 133 LEU A CA 1
ATOM 920 C C . LEU A 1 133 ? 6.538 -16.510 -0.984 1.00 93.38 133 LEU A C 1
ATOM 922 O O . LEU A 1 133 ? 6.339 -17.549 -0.358 1.00 93.38 133 LEU A O 1
ATOM 926 N N . SER A 1 134 ? 7.691 -16.259 -1.607 1.00 91.50 134 SER A N 1
ATOM 927 C CA . SER A 1 134 ? 8.866 -17.141 -1.555 1.00 91.50 134 SER A CA 1
ATOM 928 C C . SER A 1 134 ? 9.940 -16.701 -0.556 1.00 91.50 134 SER A C 1
ATOM 930 O O . SER A 1 134 ? 10.910 -17.435 -0.362 1.00 91.50 134 SER A O 1
ATOM 932 N N . ALA A 1 135 ? 9.781 -15.512 0.030 1.00 69.75 135 ALA A N 1
ATOM 933 C CA . ALA A 1 135 ? 10.654 -14.943 1.054 1.00 69.75 135 ALA A CA 1
ATOM 934 C C . ALA A 1 135 ? 10.277 -15.442 2.456 1.00 69.75 135 ALA A C 1
ATOM 936 O O . ALA A 1 135 ? 11.210 -15.602 3.276 1.00 69.75 135 ALA A O 1
#

Organism: NCBI:txid449393

Secondary structure (DSSP, 8-state):
-------TTSS-HHHHHH-HHHHHHHHHHHHTS-EEE-SSEEEEEEEETTEEEEEEEE-S-SGGGSTTHHHHHHHHHHHHHHHH---SHHHHHHHHHHHHHHHHHHHHHHHTTS---HHHHHHHHHHHHHHHHH-

Radius of gyration: 15.88 Å; Cα contacts (8 Å, |Δi|>4): 195; chains: 1; bounding box: 40×44×38 Å

Sequence (135 aa):
MMDVSTNPAEWSDDFVAQDPAGAAARAATELGVVVCLKGHVTHIASKDSDGLTEFAVTSPTTWLATAGTGDVLAGIMGAVIATNEPASARELARCAAAAVFVHGRAASIASAGGPIAALDVAEAVPAAVREVLSA

Nearest PDB structures (foldseek):
  6uri-assembly1_S  TM=2.546E-01  e=1.835E+00  Homo sapiens
  8hme-assembly1_D  TM=1.987E-01  e=2.189E+00  Tetrahymena thermophila

Mean predicted aligned error: 5.17 Å